Protein AF-A0A2V6DGJ2-F1 (afdb_monomer)

Secondary structure (DSSP, 8-state):
-HHHHHHHH-HHHHHHHHHHHHTT--HHHHHHHHHHHHHHHHHHHHHHT----GGG-

Solvent-accessible surface area (backbone atoms only — not comparable to full-atom values): 3283 Å² total; per-residue (Å²): 114,70,44,62,52,40,40,72,72,34,68,40,49,28,53,53,44,51,54,39,48,75,69,70,49,53,69,69,58,42,47,50,53,45,45,56,50,50,54,51,50,54,49,48,27,66,74,68,73,42,79,88,55,70,91,82,86

Structure (mmCIF, N/CA/C/O backbone):
data_AF-A0A2V6DGJ2-F1
#
_entry.id   AF-A0A2V6DGJ2-F1
#
loop_
_atom_site.group_PDB
_atom_site.id
_atom_site.type_symbol
_atom_site.label_atom_id
_atom_site.label_alt_id
_atom_site.label_comp_id
_atom_site.label_asym_id
_atom_site.label_entity_id
_atom_site.label_seq_id
_atom_site.pdbx_PDB_ins_code
_atom_site.Cartn_x
_atom_site.Cartn_y
_atom_site.Cartn_z
_atom_site.occupancy
_atom_site.B_iso_or_equiv
_atom_site.auth_seq_id
_atom_site.auth_comp_id
_atom_site.auth_asym_id
_atom_site.auth_atom_id
_atom_site.pdbx_PDB_model_num
ATOM 1 N N . MET A 1 1 ? 8.659 9.401 5.079 1.00 75.06 1 MET A N 1
ATOM 2 C CA . MET A 1 1 ? 8.471 7.931 5.095 1.00 75.06 1 MET A CA 1
ATOM 3 C C . MET A 1 1 ? 7.862 7.457 3.774 1.00 75.06 1 MET A C 1
ATOM 5 O O . MET A 1 1 ? 6.802 7.962 3.415 1.00 75.06 1 MET A O 1
ATOM 9 N N . PRO A 1 2 ? 8.490 6.508 3.055 1.00 85.81 2 PRO A N 1
ATOM 10 C CA . PRO A 1 2 ? 8.076 6.094 1.705 1.00 85.81 2 PRO A CA 1
ATOM 11 C C . PRO A 1 2 ? 6.694 5.424 1.652 1.00 85.81 2 PRO A C 1
ATOM 13 O O . PRO A 1 2 ? 5.949 5.646 0.704 1.00 85.81 2 PRO A O 1
ATOM 16 N N . ALA A 1 3 ? 6.296 4.682 2.690 1.00 91.44 3 ALA A N 1
ATOM 17 C CA . ALA A 1 3 ? 4.971 4.059 2.758 1.00 91.44 3 ALA A CA 1
ATOM 18 C C . ALA A 1 3 ? 3.817 5.077 2.761 1.00 91.44 3 ALA A C 1
ATOM 20 O O . ALA A 1 3 ? 2.824 4.878 2.068 1.00 91.44 3 ALA A O 1
ATOM 21 N N . LEU A 1 4 ? 3.959 6.198 3.477 1.00 92.31 4 LEU A N 1
ATOM 22 C CA . LEU A 1 4 ? 2.935 7.250 3.520 1.00 92.31 4 LEU A CA 1
ATOM 23 C C . LEU A 1 4 ? 2.765 7.929 2.154 1.00 92.31 4 LEU A C 1
ATOM 25 O O . LEU A 1 4 ? 1.645 8.151 1.697 1.00 92.31 4 LEU A O 1
ATOM 29 N N . VAL A 1 5 ? 3.880 8.200 1.469 1.00 93.75 5 VAL A N 1
ATOM 30 C CA . VAL A 1 5 ? 3.872 8.741 0.100 1.00 93.75 5 VAL A CA 1
ATOM 31 C C . VAL A 1 5 ? 3.222 7.741 -0.854 1.00 93.75 5 VAL A C 1
ATOM 33 O O . VAL A 1 5 ? 2.389 8.119 -1.674 1.00 93.75 5 VAL A O 1
ATOM 36 N N . ALA A 1 6 ? 3.533 6.454 -0.706 1.00 91.12 6 ALA A N 1
ATOM 37 C CA . ALA A 1 6 ? 2.959 5.408 -1.531 1.00 91.12 6 ALA A CA 1
ATOM 38 C C . ALA A 1 6 ? 1.437 5.278 -1.358 1.00 91.12 6 ALA A C 1
ATOM 40 O O . ALA A 1 6 ? 0.735 5.171 -2.356 1.00 91.12 6 ALA A O 1
ATOM 41 N N . ILE A 1 7 ? 0.914 5.358 -0.133 1.00 92.50 7 ILE A N 1
ATOM 42 C CA . ILE A 1 7 ? -0.539 5.392 0.132 1.00 92.50 7 ILE A CA 1
ATOM 43 C C . ILE A 1 7 ? -1.182 6.648 -0.483 1.00 92.50 7 ILE A C 1
ATOM 45 O O . ILE A 1 7 ? -2.312 6.610 -0.982 1.00 92.50 7 ILE A O 1
ATOM 49 N N . LYS A 1 8 ? -0.473 7.783 -0.472 1.00 92.56 8 LYS A N 1
ATOM 50 C CA . LYS A 1 8 ? -0.976 9.043 -1.028 1.00 92.56 8 LYS A CA 1
ATOM 51 C C . LYS A 1 8 ? -0.995 9.050 -2.557 1.00 92.56 8 LYS A C 1
ATOM 53 O O . LYS A 1 8 ? -1.952 9.565 -3.118 1.00 92.56 8 LYS A O 1
ATOM 58 N N . HIS A 1 9 ? 0.000 8.494 -3.236 1.00 89.19 9 HIS A N 1
ATOM 59 C CA . HIS A 1 9 ? 0.116 8.630 -4.695 1.00 89.19 9 HIS A CA 1
ATOM 60 C C . HIS A 1 9 ? -0.263 7.366 -5.475 1.00 89.19 9 HIS A C 1
ATOM 62 O O . HIS A 1 9 ? -0.686 7.476 -6.621 1.00 89.19 9 HIS A O 1
ATOM 68 N N . ASN A 1 10 ? -0.196 6.180 -4.864 1.00 90.00 10 ASN A N 1
ATOM 69 C CA . ASN A 1 10 ? -0.544 4.925 -5.527 1.00 90.00 10 ASN A CA 1
ATOM 70 C C . ASN A 1 10 ? -1.937 4.457 -5.088 1.00 90.00 10 ASN A C 1
ATOM 72 O O . ASN A 1 10 ? -2.106 3.908 -3.997 1.00 90.00 10 ASN A O 1
ATOM 76 N N . VAL A 1 11 ? -2.927 4.624 -5.970 1.00 90.38 11 VAL A N 1
ATOM 77 C CA . VAL A 1 11 ? -4.320 4.173 -5.771 1.00 90.38 11 VAL A CA 1
ATOM 78 C C . VAL A 1 11 ? -4.431 2.718 -5.268 1.00 90.38 11 VAL A C 1
ATOM 80 O O . VAL A 1 11 ? -5.174 2.489 -4.311 1.00 90.38 11 VAL A O 1
ATOM 83 N N . PRO A 1 12 ? -3.668 1.737 -5.791 1.00 91.25 12 PRO A N 1
ATOM 84 C CA . PRO A 1 12 ? -3.769 0.349 -5.331 1.00 91.25 12 PRO A CA 1
ATOM 85 C C . PRO A 1 12 ? -3.242 0.149 -3.907 1.00 91.25 12 PRO A C 1
ATOM 87 O O . PRO A 1 12 ? -3.845 -0.554 -3.094 1.00 91.25 12 PRO A O 1
ATOM 90 N N . LEU A 1 13 ? -2.142 0.825 -3.558 1.00 92.62 13 LEU A N 1
ATOM 91 C CA . LEU A 1 13 ? -1.589 0.780 -2.203 1.00 92.62 13 LEU A CA 1
ATOM 92 C C . LEU A 1 13 ? -2.485 1.516 -1.205 1.00 92.62 13 LEU A C 1
ATOM 94 O O . LEU A 1 13 ? 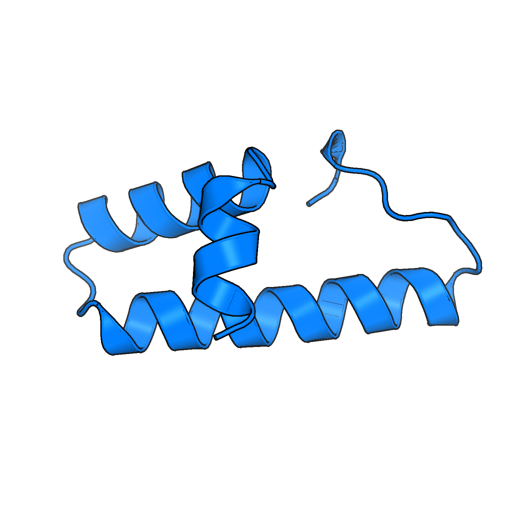-2.565 1.105 -0.047 1.00 92.62 13 LEU A O 1
ATOM 98 N N . ARG A 1 14 ? -3.214 2.543 -1.655 1.00 93.75 14 ARG A N 1
ATOM 99 C CA . ARG A 1 14 ? -4.261 3.185 -0.858 1.00 93.75 14 ARG A CA 1
ATOM 100 C C . ARG A 1 14 ? -5.399 2.221 -0.546 1.00 93.75 14 ARG A C 1
ATOM 102 O O . ARG A 1 14 ? -5.734 2.062 0.624 1.00 93.75 14 ARG A O 1
ATOM 109 N N . HIS A 1 15 ? -5.938 1.538 -1.556 1.00 94.06 15 HIS A N 1
ATOM 110 C CA . HIS A 1 15 ? -6.980 0.526 -1.357 1.00 94.06 15 HIS A CA 1
ATOM 111 C C . HIS A 1 15 ? -6.510 -0.603 -0.435 1.00 94.06 15 HIS A C 1
ATOM 113 O O . HIS A 1 15 ? -7.244 -1.040 0.451 1.00 94.06 15 HIS A O 1
ATOM 119 N N . PHE A 1 16 ? -5.264 -1.048 -0.600 1.00 93.56 16 PHE A N 1
ATOM 120 C CA . PHE A 1 16 ? -4.661 -2.052 0.268 1.00 93.56 16 PHE A CA 1
ATOM 121 C C . PHE A 1 16 ? -4.598 -1.592 1.733 1.00 93.56 16 PHE A C 1
ATOM 123 O O . PHE A 1 16 ? -4.998 -2.343 2.625 1.00 93.56 16 PHE A O 1
ATOM 130 N N . ALA A 1 17 ? -4.154 -0.356 1.977 1.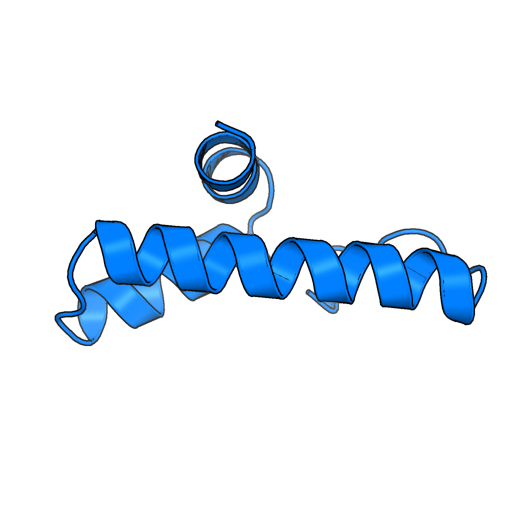00 94.94 17 ALA A N 1
ATOM 131 C CA . ALA A 1 17 ? -4.102 0.231 3.313 1.00 94.94 17 ALA A CA 1
ATOM 132 C C . ALA A 1 17 ? -5.504 0.411 3.921 1.00 94.94 17 ALA A C 1
ATOM 134 O O . ALA A 1 17 ? -5.722 0.019 5.065 1.00 94.94 17 ALA A O 1
ATOM 135 N N . GLN A 1 18 ? -6.471 0.911 3.146 1.00 95.56 18 GLN A N 1
ATOM 136 C CA . GLN A 1 18 ? -7.865 1.071 3.580 1.00 95.56 18 GLN A CA 1
ATOM 137 C C . GLN A 1 18 ? -8.512 -0.267 3.942 1.00 95.56 18 GLN A C 1
ATOM 139 O O . GLN A 1 18 ? -9.213 -0.358 4.945 1.00 95.56 18 GLN A O 1
ATOM 144 N N . ARG A 1 19 ? -8.238 -1.335 3.184 1.00 96.69 19 ARG A N 1
ATOM 145 C CA . ARG A 1 19 ? -8.733 -2.681 3.506 1.00 96.69 19 ARG A CA 1
ATOM 146 C C . ARG A 1 19 ? -8.174 -3.193 4.834 1.00 96.69 19 ARG A C 1
ATOM 148 O O . ARG A 1 19 ? -8.901 -3.806 5.608 1.00 96.69 19 ARG A O 1
ATOM 155 N N . LEU A 1 20 ? -6.892 -2.950 5.105 1.00 95.69 20 LEU A N 1
ATOM 156 C CA . LEU A 1 20 ? -6.272 -3.319 6.382 1.00 95.69 20 LEU A CA 1
ATOM 157 C C . LEU A 1 20 ? -6.821 -2.481 7.543 1.00 95.69 20 LEU A C 1
ATOM 159 O O . LEU A 1 20 ? -7.032 -3.014 8.631 1.00 95.69 20 LEU A O 1
ATOM 163 N N .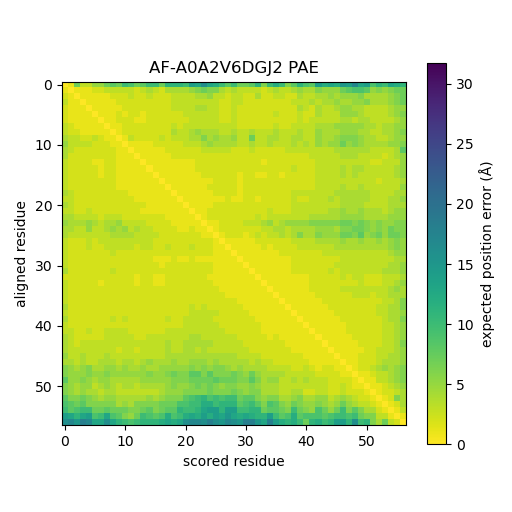 GLN A 1 21 ? -7.087 -1.199 7.298 1.00 96.06 21 GLN A N 1
ATOM 164 C CA . GLN A 1 21 ? -7.725 -0.312 8.265 1.00 96.06 21 GLN A CA 1
ATOM 165 C C . GLN A 1 21 ? -9.150 -0.774 8.592 1.00 96.06 21 GLN A C 1
ATOM 167 O O . GLN A 1 21 ? -9.494 -0.893 9.763 1.00 96.06 21 GLN A O 1
ATOM 172 N N . ALA A 1 22 ? -9.946 -1.124 7.577 1.00 96.75 22 ALA A N 1
ATOM 173 C CA . ALA A 1 22 ? -11.286 -1.688 7.747 1.00 96.75 22 ALA A CA 1
ATOM 174 C C . ALA A 1 22 ? -11.267 -3.033 8.497 1.00 96.75 22 ALA A C 1
ATOM 176 O O . ALA A 1 22 ? -12.202 -3.352 9.221 1.00 96.75 22 ALA A O 1
ATOM 177 N N . ALA A 1 23 ? -10.176 -3.796 8.382 1.00 96.12 23 ALA A N 1
ATOM 178 C CA . ALA A 1 23 ? -9.942 -5.017 9.152 1.00 96.12 23 ALA A CA 1
ATOM 179 C C . ALA A 1 23 ? -9.439 -4.763 10.594 1.00 96.12 23 ALA A C 1
ATOM 181 O O . ALA A 1 23 ? -9.008 -5.706 11.261 1.00 96.12 23 ALA A O 1
ATOM 182 N N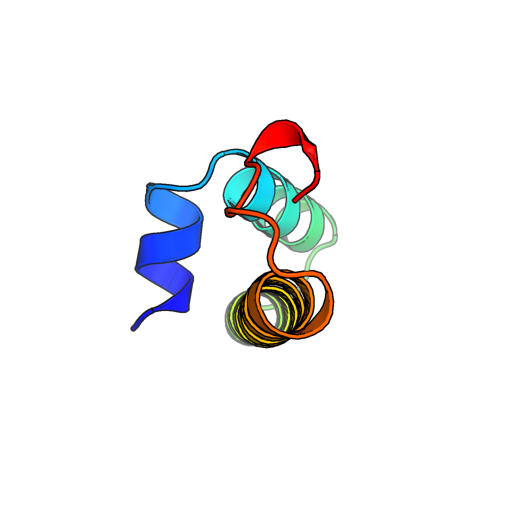 . GLY A 1 24 ? -9.433 -3.510 11.067 1.00 95.94 24 GLY A N 1
ATOM 183 C CA . GLY A 1 24 ? -9.066 -3.142 12.438 1.00 95.94 24 GLY A CA 1
ATOM 184 C C . GLY A 1 24 ? -7.574 -3.270 12.759 1.00 95.94 24 GLY A C 1
ATOM 185 O O . GLY A 1 24 ? -7.203 -3.419 13.922 1.00 95.94 24 GLY A O 1
ATOM 186 N N . LYS A 1 25 ? -6.692 -3.267 11.750 1.00 96.38 25 LYS A N 1
ATOM 187 C CA . LYS A 1 25 ? -5.240 -3.342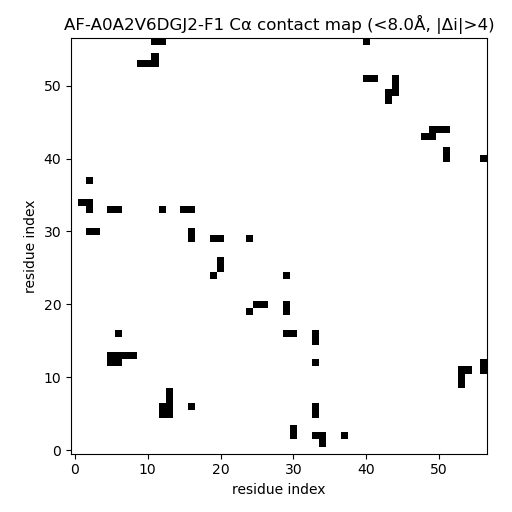 11.980 1.00 96.38 25 LYS A CA 1
ATOM 188 C C . LYS A 1 25 ? -4.699 -2.017 12.519 1.00 96.38 25 LYS A C 1
ATOM 190 O O . LYS A 1 25 ? -5.142 -0.947 12.112 1.00 96.38 25 LYS A O 1
ATOM 195 N N . SER A 1 26 ? -3.699 -2.098 13.400 1.00 96.19 26 SER A N 1
ATOM 196 C CA . SER A 1 26 ? -3.006 -0.913 13.912 1.00 96.19 26 SER A CA 1
ATOM 197 C C . SER A 1 26 ? -2.269 -0.178 12.793 1.00 96.19 26 SER A C 1
ATOM 199 O O . SER A 1 26 ? -1.785 -0.790 11.839 1.00 96.19 26 SER A O 1
ATOM 201 N N . GLU A 1 27 ? -2.135 1.140 12.927 1.00 92.69 27 GLU A N 1
ATOM 202 C CA . GLU A 1 27 ? -1.503 1.985 11.910 1.00 92.69 27 GLU A CA 1
ATOM 203 C C . GLU A 1 27 ? -0.078 1.519 11.568 1.00 92.69 27 GLU A C 1
ATOM 205 O O . GLU A 1 27 ? 0.271 1.372 10.397 1.00 92.69 27 GLU A O 1
ATOM 210 N N . MET A 1 28 ? 0.716 1.158 12.580 1.00 94.81 28 MET A N 1
ATOM 211 C CA . MET A 1 28 ? 2.076 0.643 12.381 1.00 94.81 28 MET A CA 1
ATOM 212 C C . MET A 1 28 ? 2.100 -0.679 11.603 1.00 94.81 28 MET A C 1
ATOM 214 O O . MET A 1 28 ? 2.983 -0.887 10.768 1.00 94.81 28 MET A O 1
ATOM 218 N N . ALA A 1 29 ? 1.111 -1.556 11.811 1.00 96.31 29 ALA A N 1
ATOM 219 C CA . ALA A 1 29 ? 0.990 -2.791 11.040 1.00 96.31 29 ALA A CA 1
ATOM 220 C C . ALA A 1 29 ? 0.633 -2.509 9.571 1.00 96.31 29 ALA A C 1
ATOM 222 O O . ALA A 1 29 ? 1.163 -3.167 8.673 1.00 96.31 29 ALA A O 1
ATOM 223 N N . ILE A 1 30 ? -0.216 -1.509 9.310 1.00 96.12 30 ILE A N 1
ATOM 224 C CA . ILE A 1 30 ? -0.572 -1.079 7.950 1.00 96.12 30 ILE A CA 1
ATOM 225 C C . ILE A 1 30 ? 0.658 -0.517 7.233 1.00 96.12 30 ILE A C 1
ATOM 227 O O . ILE A 1 30 ? 0.962 -0.933 6.113 1.00 96.12 30 ILE A O 1
ATOM 231 N N . ILE A 1 31 ? 1.400 0.378 7.888 1.00 95.31 31 ILE A N 1
ATOM 232 C CA . ILE A 1 31 ? 2.630 0.964 7.342 1.00 95.31 31 ILE A CA 1
ATOM 233 C C . ILE A 1 31 ? 3.647 -0.146 7.033 1.00 95.31 31 ILE A C 1
ATOM 235 O O . ILE A 1 31 ? 4.198 -0.178 5.930 1.00 95.31 31 ILE A O 1
ATOM 239 N N . GLY A 1 32 ? 3.841 -1.104 7.94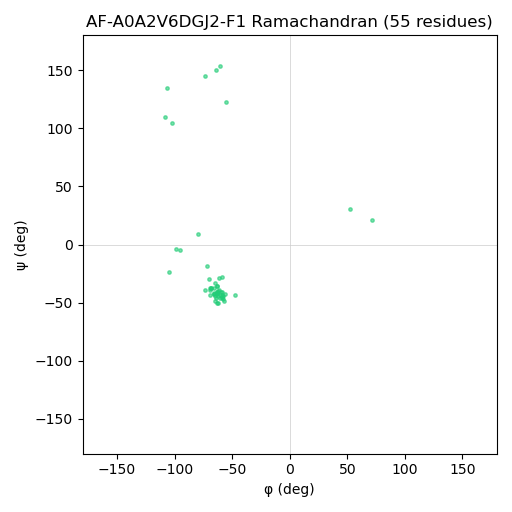7 1.00 96.25 32 GLY A N 1
ATOM 240 C CA . GLY A 1 32 ? 4.695 -2.279 7.735 1.00 96.25 32 GLY A CA 1
ATOM 241 C C . GLY A 1 32 ? 4.276 -3.130 6.533 1.00 96.25 32 GLY A C 1
ATOM 242 O O . GLY A 1 32 ? 5.112 -3.496 5.702 1.00 96.25 32 GLY A O 1
ATOM 243 N N . ALA A 1 33 ? 2.977 -3.393 6.384 1.00 95.69 33 ALA A N 1
ATOM 244 C CA . ALA A 1 33 ? 2.442 -4.141 5.249 1.00 95.69 33 ALA A CA 1
ATOM 245 C C . ALA A 1 33 ? 2.672 -3.412 3.914 1.00 95.69 33 ALA A C 1
ATOM 247 O O . ALA A 1 33 ? 3.047 -4.044 2.922 1.00 95.69 33 ALA A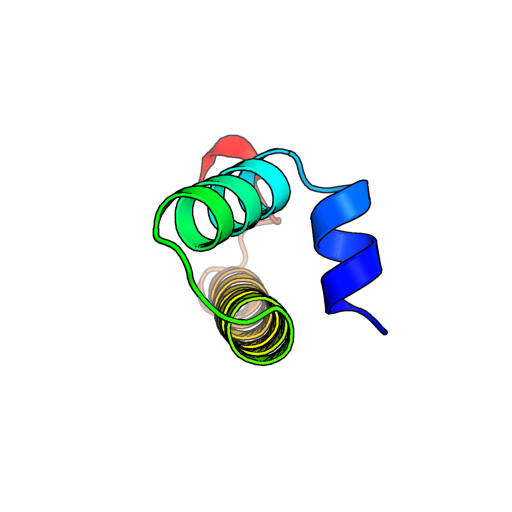 O 1
ATOM 248 N N . VAL A 1 34 ? 2.502 -2.085 3.885 1.00 95.44 34 VAL A N 1
ATOM 249 C CA . VAL A 1 34 ? 2.776 -1.264 2.695 1.00 95.44 34 VAL A CA 1
ATOM 250 C C . VAL A 1 34 ? 4.265 -1.265 2.358 1.00 95.44 34 VAL A C 1
ATOM 252 O O . VAL A 1 34 ? 4.611 -1.449 1.192 1.00 95.44 34 VAL A O 1
ATOM 255 N N . MET A 1 35 ? 5.155 -1.140 3.349 1.00 95.69 35 MET A N 1
ATOM 256 C CA . MET A 1 35 ? 6.606 -1.237 3.128 1.00 95.69 35 MET A CA 1
ATOM 257 C C . MET A 1 35 ? 6.995 -2.580 2.508 1.00 95.69 35 MET A C 1
ATOM 259 O O . MET A 1 35 ? 7.702 -2.609 1.500 1.00 95.69 35 MET A O 1
ATOM 263 N N . ARG A 1 36 ? 6.477 -3.693 3.044 1.00 95.50 36 ARG A N 1
ATOM 264 C CA . ARG A 1 36 ? 6.728 -5.029 2.482 1.00 95.50 36 ARG A CA 1
ATOM 265 C C . ARG A 1 36 ? 6.249 -5.135 1.034 1.00 95.50 36 ARG A C 1
ATOM 267 O O . ARG A 1 36 ? 6.935 -5.723 0.200 1.00 95.50 36 ARG A O 1
ATOM 274 N N . LYS A 1 37 ? 5.084 -4.565 0.724 1.00 93.19 37 LYS A N 1
ATOM 275 C CA . LYS A 1 37 ? 4.531 -4.601 -0.632 1.00 93.19 37 LYS A CA 1
ATOM 276 C C . LYS A 1 37 ? 5.344 -3.752 -1.613 1.00 93.19 37 LYS A C 1
ATOM 278 O O . LYS A 1 37 ? 5.578 -4.203 -2.728 1.00 93.19 37 LYS A O 1
ATOM 283 N N . LEU A 1 38 ? 5.851 -2.595 -1.183 1.00 93.25 38 LEU A N 1
ATOM 284 C CA . LEU A 1 38 ? 6.758 -1.767 -1.985 1.00 93.25 38 LEU A CA 1
ATOM 285 C C . LEU A 1 38 ? 8.035 -2.517 -2.378 1.00 93.25 38 LEU A C 1
ATOM 287 O O . LEU A 1 38 ? 8.395 -2.507 -3.550 1.00 93.25 38 LEU A O 1
ATOM 291 N N . VAL A 1 39 ? 8.676 -3.218 -1.437 1.00 94.50 39 VAL A N 1
ATOM 292 C CA . VAL A 1 39 ? 9.895 -3.998 -1.727 1.00 94.50 39 VAL A CA 1
ATOM 293 C C . VAL A 1 39 ? 9.623 -5.080 -2.772 1.00 94.50 39 VAL A C 1
ATOM 295 O O . VAL A 1 39 ? 10.404 -5.237 -3.708 1.00 94.50 39 VAL A O 1
ATOM 298 N N . HIS A 1 40 ? 8.499 -5.792 -2.665 1.00 93.12 40 HIS A N 1
ATOM 299 C CA . HIS A 1 40 ? 8.129 -6.795 -3.665 1.00 93.12 40 HIS A CA 1
ATOM 300 C C . HIS A 1 40 ? 7.834 -6.190 -5.038 1.00 93.12 40 HIS A C 1
ATOM 302 O O . HIS A 1 40 ? 8.210 -6.785 -6.044 1.00 93.12 40 HIS A O 1
ATOM 308 N N . ILE A 1 41 ? 7.198 -5.018 -5.093 1.00 91.75 41 ILE A N 1
ATOM 309 C CA . ILE A 1 41 ? 6.959 -4.307 -6.353 1.00 91.75 41 ILE A CA 1
ATOM 310 C C . ILE A 1 41 ? 8.295 -3.934 -7.002 1.00 91.75 41 ILE A C 1
ATOM 312 O O . ILE A 1 41 ? 8.518 -4.263 -8.165 1.00 91.75 41 ILE A O 1
ATOM 316 N N . SER A 1 42 ? 9.207 -3.309 -6.252 1.00 92.38 42 SER A N 1
ATOM 317 C CA . SER A 1 42 ? 10.539 -2.953 -6.752 1.00 92.38 42 SER A CA 1
ATOM 318 C C . SER A 1 42 ? 11.317 -4.183 -7.219 1.00 92.38 42 SER A C 1
ATOM 320 O O . SER A 1 42 ? 11.913 -4.167 -8.293 1.00 92.38 42 SER A O 1
ATOM 322 N N . PHE A 1 43 ? 11.264 -5.272 -6.452 1.00 94.44 43 PHE A N 1
ATOM 323 C CA . PHE A 1 43 ? 11.889 -6.532 -6.836 1.00 94.44 43 PHE A CA 1
ATOM 324 C C . PHE A 1 43 ? 11.278 -7.115 -8.117 1.00 94.44 43 PHE A C 1
ATOM 326 O O . PHE A 1 43 ? 12.018 -7.563 -8.985 1.00 94.44 43 PHE A O 1
ATOM 333 N N . GLY A 1 44 ? 9.952 -7.080 -8.271 1.00 93.38 44 GLY A N 1
ATOM 334 C CA . GLY A 1 44 ? 9.263 -7.548 -9.475 1.00 93.38 44 GLY A CA 1
ATOM 335 C C . GLY A 1 44 ? 9.654 -6.753 -10.722 1.00 93.38 44 GLY A C 1
ATOM 336 O O . GLY A 1 44 ? 9.976 -7.353 -11.746 1.00 93.38 44 GLY A O 1
ATOM 337 N N . VAL A 1 45 ? 9.710 -5.422 -10.609 1.00 94.12 45 VAL A N 1
ATOM 338 C CA . VAL A 1 45 ? 10.161 -4.520 -11.684 1.00 94.12 45 VAL A CA 1
ATOM 339 C C . VAL A 1 45 ? 11.577 -4.877 -12.136 1.00 94.12 45 VAL A C 1
ATOM 341 O O . VAL A 1 45 ? 11.818 -5.057 -13.328 1.00 94.12 45 VAL A O 1
ATOM 344 N N . LEU A 1 46 ? 12.503 -5.046 -11.188 1.00 94.88 46 LEU A N 1
ATOM 345 C CA . LEU A 1 46 ? 13.897 -5.382 -11.493 1.00 94.88 46 LEU A CA 1
ATOM 346 C C . LEU A 1 46 ? 14.047 -6.801 -12.053 1.00 94.88 46 LEU A C 1
ATOM 348 O O . LEU A 1 46 ? 14.766 -7.005 -13.028 1.00 94.88 46 LEU A O 1
ATOM 352 N N . LYS A 1 47 ? 13.354 -7.783 -11.468 1.00 95.06 47 LYS A N 1
ATOM 353 C CA . LYS A 1 47 ? 13.440 -9.193 -11.869 1.00 95.06 47 LYS A CA 1
ATOM 354 C C . LYS A 1 47 ? 12.889 -9.431 -13.271 1.00 95.06 47 LYS A C 1
ATOM 356 O O . LYS A 1 47 ? 13.467 -10.204 -14.029 1.00 95.06 47 LYS A O 1
ATOM 361 N N . HIS A 1 48 ? 11.757 -8.813 -13.595 1.00 94.00 48 HIS A N 1
ATOM 362 C CA . HIS A 1 48 ? 11.066 -9.031 -14.866 1.00 94.00 48 HIS A CA 1
ATOM 363 C C . HIS A 1 48 ? 11.418 -7.987 -15.929 1.00 94.00 48 HIS A C 1
ATOM 365 O O . HIS A 1 48 ? 10.972 -8.127 -17.063 1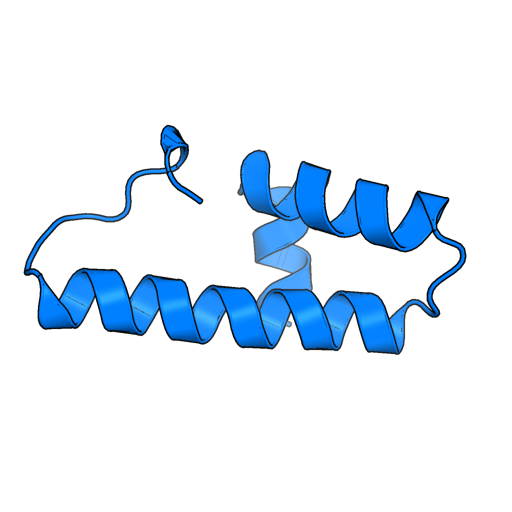.00 94.00 48 HIS A O 1
ATOM 371 N N . GLN A 1 49 ? 12.208 -6.963 -15.578 1.00 92.06 49 GLN A N 1
ATOM 372 C CA . GLN A 1 49 ? 12.547 -5.827 -16.445 1.00 92.06 49 GLN A CA 1
ATOM 373 C C . GLN A 1 49 ? 11.306 -5.145 -17.042 1.00 92.06 49 GLN A C 1
ATOM 375 O O . GLN A 1 49 ? 11.336 -4.605 -18.146 1.00 92.06 49 GLN A O 1
ATOM 380 N N . GLN A 1 50 ? 10.195 -5.180 -16.306 1.00 90.56 50 GLN A N 1
ATOM 381 C CA . GLN A 1 50 ? 8.947 -4.543 -16.701 1.00 90.56 50 GLN A CA 1
ATOM 382 C C . GLN A 1 50 ? 8.730 -3.298 -15.847 1.00 90.56 50 GLN A C 1
ATOM 384 O O . GLN A 1 50 ? 8.906 -3.366 -14.627 1.00 90.56 50 GLN A O 1
ATOM 389 N N . PRO A 1 51 ? 8.339 -2.165 -16.452 1.00 90.62 51 PRO A N 1
ATOM 390 C CA . PRO A 1 51 ? 8.057 -0.955 -15.701 1.00 90.62 51 PRO A CA 1
ATOM 391 C C . PRO A 1 51 ? 6.918 -1.191 -14.707 1.00 90.62 51 PRO A C 1
ATOM 393 O O . PRO A 1 51 ? 6.047 -2.040 -14.904 1.00 90.62 51 PRO A O 1
ATOM 396 N N . PHE A 1 52 ? 6.924 -0.411 -13.626 1.00 88.00 52 PHE A N 1
ATOM 397 C CA . PHE A 1 52 ? 5.856 -0.456 -12.638 1.00 88.00 52 PHE A CA 1
ATOM 398 C C . PHE A 1 52 ? 4.496 -0.219 -13.305 1.00 88.00 52 PHE A C 1
ATOM 400 O O . PHE A 1 52 ? 4.277 0.820 -13.926 1.00 88.00 52 PHE A O 1
ATOM 407 N N . ASN A 1 53 ? 3.580 -1.172 -13.135 1.00 85.25 53 ASN A N 1
ATOM 408 C CA . ASN A 1 53 ? 2.207 -1.063 -13.600 1.00 85.25 53 ASN A CA 1
ATOM 409 C C . ASN A 1 53 ? 1.266 -0.880 -12.395 1.00 85.25 53 ASN A C 1
ATOM 411 O O . ASN A 1 53 ? 1.053 -1.838 -11.643 1.00 85.25 53 ASN A O 1
ATOM 415 N N . PRO A 1 54 ? 0.666 0.311 -12.214 1.00 79.81 54 PRO A N 1
ATOM 416 C CA . PRO A 1 54 ? -0.264 0.575 -11.122 1.00 79.81 54 PRO A CA 1
ATOM 417 C C . PRO A 1 54 ? -1.482 -0.356 -11.124 1.00 79.81 54 PRO A C 1
ATOM 419 O O . PRO A 1 54 ? -2.023 -0.637 -10.066 1.00 79.81 54 PRO A O 1
ATOM 422 N N . SER A 1 55 ? -1.920 -0.879 -12.268 1.00 77.56 55 SER A N 1
ATOM 423 C CA . SER A 1 55 ? -3.097 -1.758 -12.328 1.00 77.56 55 SER A CA 1
ATOM 424 C C . SER A 1 55 ? -2.862 -3.152 -11.731 1.00 77.56 55 SER A C 1
ATOM 426 O O . SER A 1 55 ? -3.827 -3.840 -11.415 1.00 77.56 55 SER A O 1
ATOM 428 N N . LEU A 1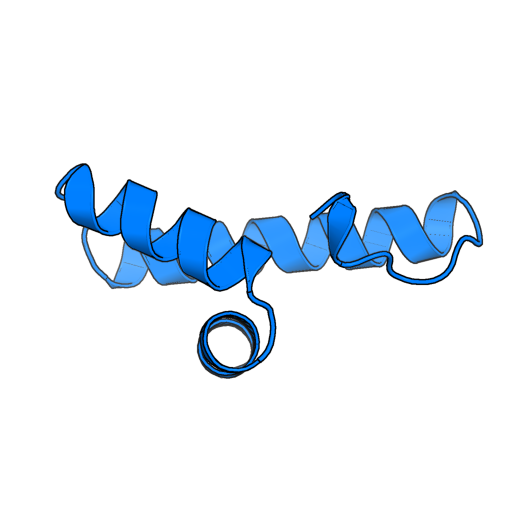 56 ? -1.601 -3.573 -11.575 1.00 63.88 56 LEU A N 1
ATOM 429 C CA . LEU A 1 56 ? -1.217 -4.894 -11.053 1.00 63.88 56 LEU A CA 1
ATOM 430 C C . LEU A 1 56 ? -0.838 -4.874 -9.559 1.00 63.88 56 LEU A C 1
ATOM 432 O O . LEU A 1 56 ? -0.511 -5.920 -8.996 1.00 63.88 56 LEU A O 1
ATOM 436 N N . ALA A 1 57 ? -0.820 -3.691 -8.937 1.00 60.75 57 ALA A N 1
ATOM 437 C CA . ALA A 1 57 ? -0.211 -3.456 -7.629 1.00 60.75 57 ALA A CA 1
ATOM 438 C C . ALA A 1 57 ? -1.168 -3.548 -6.438 1.00 60.75 57 ALA A C 1
ATOM 440 O O . ALA A 1 57 ? -2.405 -3.523 -6.571 1.00 60.75 57 ALA A O 1
#

Sequence (57 aa):
MPALVAIKHNVPLRHFAQRLQAAGKSEMAIIGAVMRKLVHISFGVLKHQQPFNPSLA

Mean predicted aligned error: 3.28 Å

Nearest PDB structures (foldseek):
  5bsh-assembly1_D  TM=5.658E-01  e=9.054E+00  Medicago truncatula

Radius of gyration: 11.51 Å; Cα contacts (8 Å, |Δi|>4): 40; chains: 1; bounding box: 25×18×31 Å

Foldseek 3Di:
DVLVVCLVPQPVLVVQLVVCVVVVDDPVVSSVVSVVVVVVQVVCCVVVVPPRDSVVD

pLDDT: mean 91.51, std 7.09, range [60.75, 96.75]